Protein AF-A0A0Q9R157-F1 (afdb_monomer)

Nearest PDB structures (foldseek):
  3o9o-assembly1_B  TM=8.245E-01  e=7.446E-02  Streptococcus agalactiae NEM316
  6uuj-assembly3_H  TM=8.038E-01  e=4.217E+00  Mycobacterium tuberculosis H37Rv
  7qhm-assembly1_J  TM=5.658E-01  e=3.148E+00  Corynebacterium glutamicum ATCC 13032
  6ixe-assembly1_A  TM=4.023E-01  e=2.969E+00  Homo sapiens

Mean predicted aligned error: 8.17 Å

pLDDT: mean 87.09, std 17.95, range [39.09, 98.81]

Radius of gyration: 21.46 Å; Cα contacts (8 Å, |Δi|>4): 62; chains: 1; bounding box: 48×42×59 Å

Structure (mmCIF, N/CA/C/O backbone):
data_AF-A0A0Q9R157-F1
#
_entry.id   AF-A0A0Q9R157-F1
#
loop_
_atom_site.group_PDB
_atom_site.id
_atom_site.type_symbol
_atom_site.label_atom_id
_atom_site.label_alt_id
_atom_site.label_comp_id
_atom_site.label_asym_id
_atom_site.label_entity_id
_atom_site.label_seq_id
_atom_site.pdbx_PDB_ins_code
_atom_site.Cartn_x
_atom_site.Cartn_y
_atom_site.Cartn_z
_atom_site.occupancy
_atom_site.B_iso_or_equiv
_atom_site.auth_seq_id
_atom_site.auth_comp_id
_atom_site.auth_asym_id
_atom_site.auth_atom_id
_atom_site.pdbx_PDB_model_num
ATOM 1 N N . MET A 1 1 ? -11.110 36.273 2.686 1.00 40.06 1 MET A N 1
ATOM 2 C CA . MET A 1 1 ? -10.528 35.056 2.084 1.00 40.06 1 MET A CA 1
ATOM 3 C C . MET A 1 1 ? -10.819 33.925 3.057 1.00 40.06 1 MET A C 1
ATOM 5 O O . MET A 1 1 ? -10.286 33.934 4.157 1.00 40.06 1 MET A O 1
ATOM 9 N N . TYR A 1 2 ? -11.814 33.097 2.739 1.00 39.09 2 TYR A N 1
ATOM 10 C CA . TYR A 1 2 ? -12.373 32.086 3.638 1.00 39.09 2 TYR A CA 1
ATOM 11 C C . TYR A 1 2 ? -11.389 30.919 3.810 1.00 39.09 2 TYR A C 1
ATOM 13 O O . TYR A 1 2 ? -11.229 30.114 2.902 1.00 39.09 2 TYR A O 1
ATOM 21 N N . LEU A 1 3 ? -10.756 30.823 4.979 1.00 41.94 3 LEU A N 1
ATOM 22 C CA . LEU A 1 3 ? -10.182 29.583 5.509 1.00 41.94 3 LEU A CA 1
ATOM 23 C C . LEU A 1 3 ? -11.012 29.200 6.735 1.00 41.94 3 LEU A C 1
ATOM 25 O O . LEU A 1 3 ? -10.598 29.329 7.880 1.00 41.94 3 LEU A O 1
ATOM 29 N N . SER A 1 4 ? -12.253 28.820 6.460 1.00 52.62 4 SER A N 1
ATOM 30 C CA . SER A 1 4 ? -13.146 28.145 7.389 1.00 52.62 4 SER A CA 1
ATOM 31 C C . SER A 1 4 ? -13.687 26.931 6.645 1.00 52.62 4 SER A C 1
ATOM 33 O O . SER A 1 4 ? -14.010 27.045 5.464 1.00 52.62 4 SER A O 1
ATOM 35 N N . MET A 1 5 ? -13.794 25.811 7.360 1.00 42.81 5 MET A N 1
ATOM 36 C CA . MET A 1 5 ? -14.379 24.528 6.941 1.00 42.81 5 MET A CA 1
ATOM 37 C C . MET A 1 5 ? -13.412 23.465 6.398 1.00 42.81 5 MET A C 1
ATOM 39 O O . MET A 1 5 ? -13.548 22.973 5.284 1.00 42.81 5 MET A O 1
ATOM 43 N N . ALA A 1 6 ? -12.501 23.016 7.266 1.00 44.59 6 ALA A N 1
ATOM 44 C CA . ALA A 1 6 ? -12.111 21.599 7.317 1.00 44.59 6 ALA A CA 1
ATOM 45 C C . ALA A 1 6 ? -12.120 21.025 8.755 1.00 44.59 6 ALA A C 1
ATOM 47 O O . ALA A 1 6 ? -11.586 19.951 8.997 1.00 44.59 6 ALA A O 1
ATOM 48 N N . SER A 1 7 ? -12.771 21.702 9.711 1.00 46.25 7 SER A N 1
ATOM 49 C CA . SER A 1 7 ? -13.035 21.189 11.072 1.00 46.25 7 SER A CA 1
ATOM 50 C C . SER A 1 7 ? -14.418 20.529 11.167 1.00 46.25 7 SER A C 1
ATOM 52 O O . SER A 1 7 ? -15.143 20.742 12.131 1.00 46.25 7 SER A O 1
ATOM 54 N N . GLY A 1 8 ? -14.826 19.803 10.122 1.00 40.5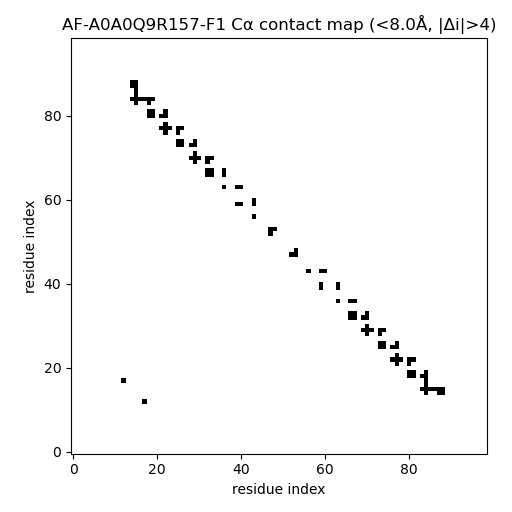9 8 GLY A N 1
ATOM 55 C CA . GLY A 1 8 ? -16.219 19.385 9.920 1.00 40.59 8 GLY A CA 1
ATOM 56 C C . GLY A 1 8 ? -16.470 17.882 9.818 1.00 40.59 8 GLY A C 1
ATOM 57 O O . GLY A 1 8 ? -17.535 17.516 9.343 1.00 40.59 8 GLY A O 1
ATOM 58 N N . LEU A 1 9 ? -15.522 17.020 10.209 1.00 43.94 9 LEU A N 1
ATOM 59 C CA . LEU A 1 9 ? -15.694 15.556 10.192 1.00 43.94 9 LEU A CA 1
ATOM 60 C C . LEU A 1 9 ? -14.959 14.843 11.345 1.00 43.94 9 LEU A C 1
ATOM 62 O O . LEU A 1 9 ? -14.591 13.680 11.214 1.00 43.94 9 LEU A O 1
ATOM 66 N N . ILE A 1 10 ? -14.782 15.489 12.504 1.00 50.25 10 ILE A N 1
ATOM 67 C CA . ILE A 1 10 ? -14.618 14.711 13.744 1.00 50.25 10 ILE A CA 1
ATOM 68 C C . ILE A 1 10 ? -16.032 14.299 14.151 1.00 50.25 10 ILE A C 1
ATOM 70 O O . ILE A 1 10 ? -16.651 14.878 15.035 1.00 50.25 10 ILE A O 1
ATOM 74 N N . CYS A 1 11 ? -16.592 13.351 13.402 1.00 44.94 11 CYS A N 1
ATOM 75 C CA . CYS A 1 11 ? -17.571 12.457 13.988 1.00 44.94 11 CYS A CA 1
ATOM 76 C C . CYS A 1 11 ? -16.846 11.824 15.183 1.00 44.94 11 CYS A C 1
ATOM 78 O O . CYS A 1 11 ? -15.709 11.377 15.015 1.00 44.94 11 CYS A O 1
ATOM 80 N N . GLU A 1 12 ? -17.426 11.895 16.381 1.00 62.50 12 GLU A N 1
ATOM 81 C CA . GLU A 1 12 ? -16.927 11.230 17.591 1.00 62.50 12 GLU A CA 1
ATOM 82 C C . GLU A 1 12 ? -17.002 9.714 17.380 1.00 62.50 12 GLU A C 1
ATOM 84 O O . GLU A 1 12 ? -17.882 9.026 17.883 1.00 62.50 12 GLU A O 1
ATOM 89 N N . GLN A 1 13 ? -16.133 9.200 16.520 1.00 71.06 13 GLN A N 1
ATOM 90 C CA . GLN A 1 13 ? -16.053 7.790 16.217 1.00 71.06 13 GLN A CA 1
ATOM 91 C C . GLN A 1 13 ? -15.344 7.126 17.395 1.00 71.06 13 GLN A C 1
ATOM 93 O O . GLN A 1 13 ? -14.283 7.597 17.821 1.00 71.06 13 GLN A O 1
ATOM 98 N N . GLU A 1 14 ? -15.933 6.050 17.921 1.00 84.94 14 GLU A N 1
ATOM 99 C CA . GLU A 1 14 ? -15.315 5.242 18.975 1.00 84.94 14 GLU A CA 1
ATOM 100 C C . GLU A 1 14 ? -13.863 4.916 18.570 1.00 84.94 14 GLU A C 1
ATOM 102 O O . GLU A 1 14 ? -13.623 4.519 17.418 1.00 84.94 14 GLU A O 1
ATOM 107 N N . PRO A 1 15 ? -12.873 5.085 19.466 1.00 90.00 15 PRO A N 1
ATOM 108 C CA . PRO A 1 15 ? -11.465 4.850 19.149 1.00 90.00 15 PRO A CA 1
ATOM 109 C C . PRO A 1 15 ? -11.210 3.486 18.493 1.00 90.00 15 PRO A C 1
ATOM 111 O O . PRO A 1 15 ? -10.378 3.374 17.586 1.00 90.00 15 PRO A O 1
ATOM 114 N N . SER A 1 16 ? -11.950 2.449 18.903 1.00 93.00 16 SER A N 1
ATOM 115 C CA . SER A 1 16 ? -11.870 1.123 18.289 1.00 93.00 16 SER A CA 1
ATOM 116 C C . SER A 1 16 ? -12.326 1.070 16.826 1.00 93.00 16 SER A C 1
ATOM 118 O O . SER A 1 16 ? -11.773 0.296 16.037 1.00 93.00 16 SER A O 1
ATOM 120 N N . GLU A 1 17 ? -13.311 1.876 16.435 1.00 93.19 17 GLU A N 1
ATOM 121 C CA . GLU A 1 17 ? -13.785 1.977 15.054 1.00 93.19 17 GLU A CA 1
ATOM 122 C C . GLU A 1 17 ? -12.804 2.767 14.191 1.00 93.19 17 GLU A C 1
ATOM 124 O O . GLU A 1 17 ? -12.428 2.295 13.115 1.00 93.19 17 GLU A O 1
ATOM 129 N N . ALA A 1 18 ? -12.293 3.890 14.703 1.00 93.38 18 ALA A N 1
ATOM 130 C CA . ALA A 1 18 ? -11.266 4.675 14.022 1.00 93.38 18 ALA A CA 1
ATOM 131 C C . ALA A 1 18 ? -10.006 3.836 13.725 1.00 93.38 18 ALA A C 1
ATOM 133 O O . ALA A 1 18 ? -9.464 3.882 12.617 1.00 93.38 18 ALA A O 1
ATOM 134 N N . ALA A 1 19 ? -9.569 3.003 14.678 1.00 94.69 19 ALA A N 1
ATOM 135 C CA . ALA A 1 19 ? -8.435 2.095 14.494 1.00 94.69 19 ALA A CA 1
ATOM 136 C C . ALA A 1 19 ? -8.687 1.041 13.396 1.00 94.69 19 ALA A C 1
ATOM 138 O O . ALA A 1 19 ? -7.808 0.776 12.570 1.00 94.69 19 ALA A O 1
ATOM 139 N N . ARG A 1 20 ? -9.897 0.463 13.340 1.00 95.31 20 ARG A N 1
ATOM 140 C CA . ARG A 1 20 ? -10.284 -0.494 12.285 1.00 95.31 20 ARG A CA 1
ATOM 141 C C . ARG A 1 20 ? -10.330 0.154 10.906 1.00 95.31 20 ARG A C 1
ATOM 143 O O . ARG A 1 20 ? -9.875 -0.446 9.929 1.00 95.31 20 ARG A O 1
ATOM 150 N N . ASP A 1 21 ? -10.865 1.364 10.812 1.00 96.25 21 ASP A N 1
ATOM 151 C CA . ASP A 1 21 ? -10.937 2.084 9.544 1.00 96.25 21 ASP A CA 1
ATOM 152 C C . ASP A 1 21 ? -9.550 2.476 9.045 1.00 96.25 21 ASP A C 1
ATOM 154 O O . ASP A 1 21 ? -9.246 2.283 7.864 1.00 96.25 21 ASP A O 1
ATOM 158 N N . PHE A 1 22 ? -8.661 2.904 9.940 1.00 96.75 22 PHE A N 1
ATOM 159 C CA . PHE A 1 22 ? -7.276 3.171 9.577 1.00 96.75 22 PHE A CA 1
ATOM 160 C C . PHE A 1 22 ? -6.535 1.899 9.132 1.00 96.75 22 PHE A C 1
ATOM 162 O O . PHE A 1 22 ? -5.854 1.912 8.105 1.00 96.75 22 PHE A O 1
ATOM 169 N N . ALA A 1 23 ? -6.737 0.759 9.807 1.00 98.12 23 ALA A N 1
ATOM 170 C CA . ALA A 1 23 ? -6.200 -0.532 9.365 1.00 98.12 23 ALA A CA 1
ATOM 171 C C . ALA A 1 23 ? -6.662 -0.901 7.942 1.00 98.12 23 ALA A 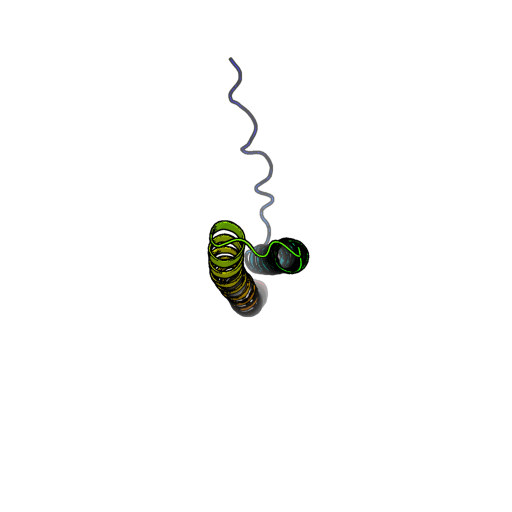C 1
ATOM 173 O O . ALA A 1 23 ? -5.874 -1.377 7.119 1.00 98.12 23 ALA A O 1
ATOM 174 N N . ARG A 1 24 ? -7.934 -0.644 7.613 1.00 98.12 24 ARG A N 1
ATOM 175 C CA . ARG A 1 24 ? -8.479 -0.848 6.263 1.00 98.12 24 ARG A CA 1
ATOM 176 C C . ARG A 1 24 ? -7.814 0.069 5.238 1.00 98.12 24 ARG A C 1
ATOM 178 O O . ARG A 1 24 ? -7.443 -0.397 4.163 1.00 98.12 24 ARG A O 1
ATOM 185 N N . GLN A 1 25 ? -7.632 1.347 5.570 1.00 98.38 25 GLN A N 1
ATOM 186 C CA . GLN A 1 25 ? -6.947 2.304 4.699 1.00 98.38 25 GLN A CA 1
ATOM 187 C C . GLN A 1 25 ? -5.505 1.874 4.417 1.00 98.38 25 GLN A C 1
ATOM 189 O O . GLN A 1 25 ? -5.092 1.882 3.261 1.00 98.38 25 GLN A O 1
ATOM 194 N N . LEU A 1 26 ? -4.761 1.426 5.431 1.00 98.50 26 LEU A N 1
ATOM 195 C CA . LEU A 1 26 ? -3.389 0.937 5.265 1.00 98.50 26 LEU A CA 1
ATOM 196 C C . LEU A 1 26 ? -3.302 -0.249 4.292 1.00 98.50 26 LEU A C 1
ATOM 198 O O . LEU A 1 26 ? -2.399 -0.288 3.458 1.00 98.50 26 LEU A O 1
ATOM 202 N N . ARG A 1 27 ? -4.268 -1.178 4.338 1.00 98.62 27 ARG A N 1
ATOM 203 C CA . ARG A 1 27 ? -4.354 -2.302 3.385 1.00 98.62 27 ARG A CA 1
ATOM 204 C C . ARG A 1 27 ? -4.578 -1.819 1.956 1.00 98.62 27 ARG A C 1
ATOM 206 O O . ARG A 1 27 ? -3.844 -2.226 1.064 1.00 98.62 27 ARG A O 1
ATOM 213 N N . LEU A 1 28 ? -5.513 -0.889 1.760 1.00 98.56 28 LEU A N 1
ATOM 214 C CA . LEU A 1 28 ? -5.762 -0.293 0.445 1.00 98.56 28 LEU A CA 1
ATOM 215 C C . LEU A 1 28 ? -4.518 0.424 -0.098 1.00 98.56 28 LEU A C 1
ATOM 217 O O . LEU A 1 28 ? -4.193 0.287 -1.275 1.00 98.56 28 LEU A O 1
ATOM 221 N N . GLN A 1 29 ? -3.787 1.153 0.751 1.00 98.62 29 GLN A N 1
ATOM 222 C CA . GLN A 1 29 ? -2.529 1.786 0.345 1.00 98.62 29 GLN A CA 1
ATOM 223 C C . GLN A 1 29 ? -1.456 0.748 -0.012 1.00 98.62 29 GLN A C 1
ATOM 225 O O . GLN A 1 29 ? -0.733 0.935 -0.989 1.00 98.62 29 GLN A O 1
ATOM 230 N N . ALA A 1 30 ? -1.366 -0.365 0.724 1.00 98.75 30 ALA A N 1
ATOM 231 C CA . ALA A 1 30 ? -0.445 -1.452 0.396 1.00 98.75 30 ALA A CA 1
ATOM 232 C C . ALA A 1 30 ? -0.740 -2.060 -0.985 1.00 98.75 30 ALA A C 1
ATOM 234 O O . ALA A 1 30 ? 0.190 -2.305 -1.754 1.00 98.75 30 ALA A O 1
ATOM 235 N N . ASP A 1 31 ? -2.018 -2.236 -1.326 1.00 98.62 31 ASP A N 1
ATOM 236 C CA . ASP A 1 31 ? -2.440 -2.759 -2.629 1.00 98.62 31 ASP A CA 1
ATOM 237 C C . ASP A 1 31 ? -2.111 -1.783 -3.771 1.00 98.62 31 ASP A C 1
ATOM 239 O O . ASP A 1 31 ? -1.645 -2.193 -4.835 1.00 98.62 31 ASP A O 1
ATOM 243 N N . VAL A 1 32 ? -2.259 -0.472 -3.541 1.00 98.44 32 VAL A N 1
ATOM 244 C CA . VAL A 1 32 ? -1.820 0.561 -4.495 1.00 98.44 32 VAL A CA 1
ATOM 245 C C . VAL A 1 32 ? -0.304 0.502 -4.713 1.00 98.44 32 VAL A C 1
ATOM 247 O O . VAL A 1 32 ? 0.157 0.573 -5.855 1.00 98.44 32 VAL A O 1
ATOM 250 N N . VAL A 1 33 ? 0.483 0.344 -3.644 1.00 98.50 33 VAL A N 1
ATOM 251 C CA . VAL A 1 33 ? 1.947 0.206 -3.738 1.00 98.50 33 VAL A CA 1
ATOM 252 C C . VAL A 1 33 ? 2.334 -1.043 -4.535 1.00 98.50 33 VAL A C 1
ATOM 254 O O . VAL A 1 33 ? 3.223 -0.968 -5.387 1.00 98.50 33 VAL A O 1
ATOM 257 N N . ASP A 1 34 ? 1.651 -2.169 -4.323 1.00 98.31 34 ASP A N 1
ATOM 258 C CA . ASP A 1 34 ? 1.879 -3.388 -5.105 1.00 98.31 34 ASP A CA 1
ATOM 259 C C . ASP A 1 34 ? 1.521 -3.207 -6.583 1.00 98.31 34 ASP A C 1
ATOM 261 O O . ASP A 1 34 ? 2.309 -3.597 -7.445 1.00 98.31 34 ASP A O 1
ATOM 265 N N . ALA A 1 35 ? 0.415 -2.529 -6.898 1.00 97.62 35 ALA A N 1
ATOM 266 C CA . ALA A 1 35 ? 0.048 -2.228 -8.281 1.00 97.62 35 ALA A CA 1
ATOM 267 C C . ALA A 1 35 ? 1.109 -1.360 -8.989 1.00 97.62 35 ALA A C 1
ATOM 269 O O . ALA A 1 35 ? 1.413 -1.561 -10.169 1.00 97.62 35 ALA A O 1
ATOM 270 N N . VAL A 1 36 ? 1.720 -0.400 -8.283 1.00 96.94 36 VAL A N 1
ATOM 271 C CA . VAL A 1 36 ? 2.852 0.380 -8.815 1.00 96.94 36 VAL A CA 1
ATOM 272 C C . VAL A 1 36 ? 4.075 -0.514 -9.028 1.00 96.94 36 VAL A C 1
ATOM 274 O O . VAL A 1 36 ? 4.713 -0.439 -10.081 1.00 96.94 36 VAL A O 1
ATOM 277 N N . ARG A 1 37 ? 4.389 -1.391 -8.067 1.00 96.88 37 ARG A N 1
ATOM 278 C CA . ARG A 1 37 ? 5.498 -2.348 -8.173 1.00 96.88 37 ARG A CA 1
ATOM 279 C C . ARG A 1 37 ? 5.342 -3.266 -9.388 1.00 96.88 37 ARG A C 1
ATOM 281 O O . ARG A 1 37 ? 6.302 -3.465 -10.127 1.00 96.88 37 ARG A O 1
ATOM 288 N N . GLU A 1 38 ? 4.146 -3.794 -9.626 1.00 95.38 38 GLU A N 1
ATOM 289 C CA . GLU A 1 38 ? 3.847 -4.649 -10.782 1.00 95.38 38 GLU A CA 1
ATOM 290 C C . GLU A 1 38 ? 4.093 -3.924 -12.110 1.00 95.38 38 GLU A C 1
ATOM 292 O O . GLU A 1 38 ? 4.720 -4.476 -13.018 1.00 95.38 38 GLU A O 1
ATOM 297 N N . ARG A 1 39 ? 3.700 -2.647 -12.204 1.00 95.00 39 ARG A N 1
ATOM 298 C CA . ARG A 1 39 ? 3.977 -1.808 -13.383 1.00 95.00 39 ARG A CA 1
ATOM 299 C C . ARG A 1 39 ? 5.475 -1.587 -13.606 1.00 95.00 39 ARG A C 1
ATOM 301 O O . ARG A 1 39 ? 5.918 -1.592 -14.756 1.00 95.00 39 ARG A O 1
ATOM 308 N N . LEU A 1 40 ? 6.274 -1.449 -12.542 1.00 93.94 40 LEU A N 1
ATOM 309 C CA . LEU A 1 40 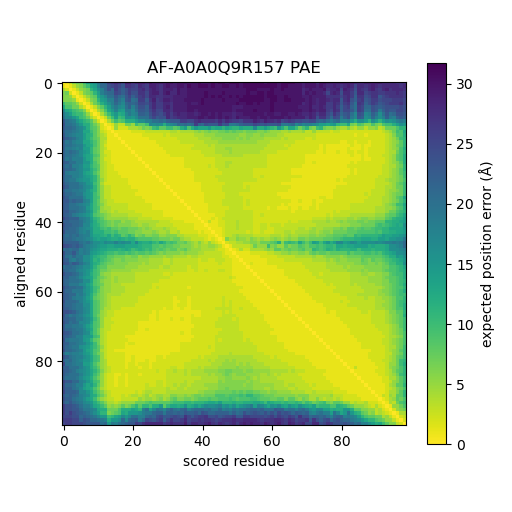? 7.740 -1.421 -12.671 1.00 93.94 40 LEU A CA 1
ATOM 310 C C . LEU A 1 40 ? 8.290 -2.750 -13.204 1.00 93.94 40 LEU A C 1
ATOM 312 O O . LEU A 1 40 ? 9.216 -2.741 -14.015 1.00 93.94 40 LEU A O 1
ATOM 316 N N . GLY A 1 41 ? 7.694 -3.880 -12.811 1.00 91.06 41 GLY A N 1
ATOM 317 C CA . GLY A 1 41 ? 8.030 -5.202 -13.344 1.00 91.06 41 GLY A CA 1
ATOM 318 C C . GLY A 1 41 ? 7.869 -5.281 -14.865 1.00 91.06 41 GLY A C 1
ATOM 319 O O . GLY A 1 41 ? 8.754 -5.794 -15.554 1.00 91.06 41 GLY A O 1
ATOM 320 N N . VAL A 1 42 ? 6.796 -4.689 -15.404 1.00 91.94 42 VAL A N 1
ATOM 321 C CA . VAL A 1 42 ? 6.584 -4.565 -16.857 1.00 91.94 42 VAL A CA 1
ATOM 322 C C . VAL A 1 42 ? 7.668 -3.692 -17.492 1.00 91.94 42 VAL A C 1
ATOM 324 O O . VAL A 1 42 ? 8.304 -4.124 -18.453 1.00 91.94 42 VAL A O 1
ATOM 327 N N . ALA A 1 43 ? 7.960 -2.514 -16.930 1.00 89.56 43 ALA A N 1
ATOM 328 C CA . ALA A 1 43 ? 9.012 -1.627 -17.442 1.00 89.56 43 ALA A CA 1
ATOM 329 C C . ALA A 1 43 ? 10.401 -2.298 -17.466 1.00 89.56 43 ALA A C 1
ATOM 331 O O . ALA A 1 43 ? 11.188 -2.084 -18.388 1.00 89.56 43 ALA A O 1
ATOM 332 N N . ARG A 1 44 ? 10.695 -3.164 -16.489 1.00 89.06 44 AR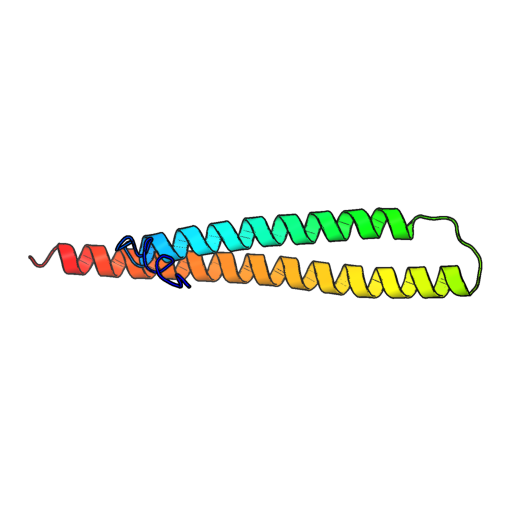G A N 1
ATOM 333 C CA . ARG A 1 44 ? 11.949 -3.929 -16.411 1.00 89.06 44 ARG A CA 1
ATOM 334 C C . ARG A 1 44 ? 12.105 -4.943 -17.550 1.00 89.06 44 ARG A C 1
ATOM 336 O O . ARG A 1 44 ? 13.236 -5.252 -17.922 1.00 89.06 44 ARG A O 1
ATOM 343 N N . SER A 1 45 ? 10.999 -5.452 -18.099 1.00 88.50 45 SER A N 1
ATOM 344 C CA . SER A 1 45 ? 11.004 -6.412 -19.215 1.00 88.50 45 SER A CA 1
ATOM 345 C C . SER A 1 45 ? 11.284 -5.787 -20.586 1.00 88.50 45 SER A C 1
ATOM 347 O O . SER A 1 45 ? 11.429 -6.512 -21.568 1.00 88.50 45 SER A O 1
ATOM 349 N N . ILE A 1 46 ? 11.411 -4.458 -20.670 1.00 89.56 46 ILE A N 1
ATOM 350 C CA . ILE A 1 46 ? 11.739 -3.777 -21.925 1.00 89.56 46 ILE A CA 1
ATOM 351 C C . ILE A 1 46 ? 13.139 -4.211 -22.393 1.00 89.56 46 ILE A C 1
ATOM 353 O O . ILE A 1 46 ? 14.135 -4.077 -21.671 1.00 89.56 46 ILE A O 1
ATOM 357 N N . GLY A 1 47 ? 13.205 -4.713 -23.630 1.00 86.88 47 GLY A N 1
ATOM 358 C CA . GLY A 1 47 ? 14.405 -5.222 -24.301 1.00 86.88 47 GLY A CA 1
ATOM 359 C C . GLY A 1 47 ? 15.401 -4.129 -24.696 1.00 86.88 47 GLY A C 1
ATOM 360 O O . GLY A 1 47 ? 15.697 -3.937 -25.869 1.00 86.88 47 GLY A O 1
ATOM 361 N N . TRP A 1 48 ? 15.908 -3.380 -23.716 1.00 91.06 48 TRP A N 1
ATOM 362 C CA . TRP A 1 48 ? 16.915 -2.344 -23.927 1.00 91.06 48 TRP A CA 1
ATOM 363 C C . TRP A 1 48 ? 18.312 -2.861 -23.561 1.00 91.06 48 TRP A C 1
ATOM 365 O O . TRP A 1 48 ? 18.664 -2.971 -22.386 1.00 91.06 48 TRP A O 1
ATOM 375 N N . GLU A 1 49 ? 19.125 -3.208 -24.558 1.00 91.69 49 GLU A N 1
ATOM 376 C CA . GLU A 1 49 ? 20.391 -3.941 -24.348 1.00 91.69 49 GLU A CA 1
ATOM 377 C C . GLU A 1 49 ? 21.641 -3.058 -24.167 1.00 91.69 49 GLU A C 1
ATOM 379 O O . GLU A 1 49 ? 22.750 -3.554 -23.956 1.00 91.69 49 GLU A O 1
ATOM 384 N N . SER A 1 50 ? 21.479 -1.735 -24.170 1.00 95.38 50 SER A N 1
ATOM 385 C CA . SER A 1 50 ? 22.585 -0.790 -23.972 1.00 95.38 50 SER A CA 1
ATOM 386 C C . SER A 1 50 ? 23.109 -0.776 -22.517 1.00 95.38 50 SER A C 1
ATOM 388 O O . SER A 1 50 ? 22.410 -1.227 -21.602 1.00 95.38 50 SER A O 1
ATOM 390 N N . PRO A 1 51 ? 24.306 -0.207 -22.249 1.00 94.94 51 PRO A N 1
ATOM 391 C CA . PRO A 1 51 ? 24.756 0.073 -20.881 1.00 94.94 51 PRO A CA 1
ATOM 392 C C . PRO A 1 51 ? 23.737 0.884 -20.064 1.00 94.94 51 PRO A C 1
ATOM 394 O O . PRO A 1 51 ? 23.484 0.558 -18.906 1.00 94.94 51 PRO A O 1
ATOM 397 N N . ALA A 1 52 ? 23.088 1.877 -20.682 1.00 93.38 52 ALA A N 1
ATOM 398 C CA . ALA A 1 52 ? 22.025 2.655 -20.046 1.00 93.38 52 ALA A CA 1
ATOM 399 C C . ALA A 1 52 ? 20.814 1.778 -19.682 1.00 93.38 52 ALA A C 1
ATOM 401 O O . ALA A 1 52 ? 20.286 1.890 -18.579 1.00 93.38 52 ALA A O 1
ATOM 402 N N . GLY A 1 53 ? 20.436 0.842 -20.558 1.00 95.31 53 GLY A N 1
ATOM 403 C CA . GLY A 1 53 ? 19.363 -0.120 -20.301 1.00 95.31 53 GLY A CA 1
ATOM 404 C C . GLY A 1 53 ? 19.674 -1.071 -19.143 1.00 95.31 53 GLY A C 1
ATOM 405 O O . GLY A 1 53 ? 18.805 -1.342 -18.314 1.00 95.31 53 GLY A O 1
ATOM 406 N N . ARG A 1 54 ? 20.927 -1.531 -19.018 1.00 94.00 54 ARG A N 1
ATOM 407 C CA . ARG A 1 54 ? 21.371 -2.341 -17.867 1.00 94.00 54 ARG A CA 1
ATOM 408 C C . ARG A 1 54 ? 21.304 -1.559 -16.553 1.00 94.00 54 ARG A C 1
ATOM 410 O O . ARG A 1 54 ? 20.759 -2.081 -15.583 1.00 94.00 54 ARG A O 1
ATOM 417 N N . ASN A 1 55 ? 21.784 -0.314 -16.541 1.00 95.25 55 ASN A N 1
ATOM 418 C CA . ASN A 1 55 ? 21.718 0.556 -15.361 1.00 95.25 55 ASN A CA 1
ATOM 419 C C . ASN A 1 55 ? 20.268 0.857 -14.963 1.00 95.25 55 ASN A C 1
ATOM 421 O O . ASN A 1 55 ? 19.920 0.787 -13.787 1.00 95.25 55 ASN A O 1
ATOM 425 N N . PHE A 1 56 ? 19.405 1.127 -15.943 1.00 94.38 56 PHE A N 1
ATOM 426 C CA . PHE A 1 56 ? 17.985 1.353 -15.704 1.00 94.38 56 PHE A CA 1
ATOM 427 C C . PHE A 1 56 ? 17.302 0.114 -15.111 1.00 94.38 56 PHE A C 1
ATOM 429 O O . PHE A 1 56 ? 16.580 0.233 -14.126 1.00 94.38 56 PHE A O 1
ATOM 436 N N . ARG A 1 57 ? 17.580 -1.094 -15.628 1.00 94.62 57 ARG A N 1
ATOM 437 C CA . ARG A 1 57 ? 17.068 -2.341 -15.032 1.00 94.62 57 ARG A CA 1
ATOM 438 C C . ARG A 1 57 ? 17.541 -2.542 -13.593 1.00 94.62 57 ARG A C 1
ATOM 440 O O . ARG A 1 57 ? 16.727 -2.917 -12.755 1.00 94.62 57 ARG A O 1
ATOM 447 N N . ALA A 1 58 ? 18.814 -2.278 -13.299 1.00 93.69 58 ALA A N 1
ATOM 448 C CA . ALA A 1 58 ? 19.341 -2.366 -11.935 1.00 93.69 58 ALA A CA 1
ATOM 449 C C . ALA A 1 58 ? 18.619 -1.392 -10.987 1.00 93.69 58 ALA A C 1
ATOM 451 O O . ALA A 1 58 ? 18.158 -1.799 -9.922 1.00 93.69 58 ALA A O 1
ATOM 452 N N . TYR A 1 59 ? 18.429 -0.144 -11.422 1.00 95.19 59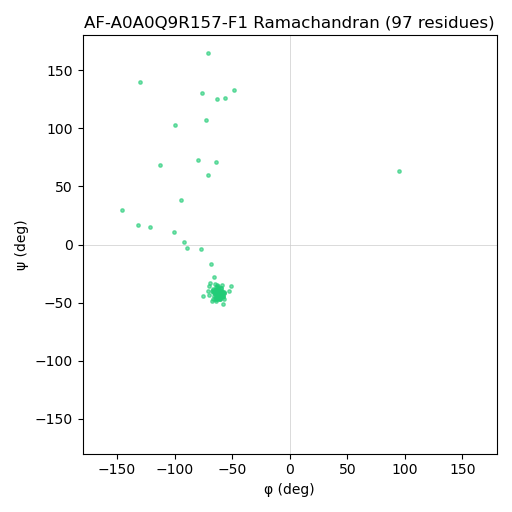 TYR A N 1
ATOM 453 C CA . TYR A 1 59 ? 17.646 0.852 -10.690 1.00 95.19 59 TYR A CA 1
ATOM 454 C C . TYR A 1 59 ? 16.202 0.389 -10.445 1.00 95.19 59 TYR A C 1
ATOM 456 O O . TYR A 1 59 ? 15.699 0.492 -9.328 1.00 95.19 59 TYR A O 1
ATOM 464 N N . LEU A 1 60 ? 15.528 -0.166 -11.458 1.00 95.75 60 LEU A N 1
ATOM 465 C CA . LEU A 1 60 ? 14.163 -0.673 -11.302 1.00 95.75 60 LEU A CA 1
ATOM 466 C C . LEU A 1 60 ? 14.078 -1.828 -10.295 1.00 95.75 60 LEU A C 1
ATOM 468 O O . LEU A 1 60 ? 13.133 -1.858 -9.515 1.00 95.75 60 LEU A O 1
ATOM 472 N N . ILE A 1 61 ? 15.058 -2.738 -10.268 1.00 94.69 61 ILE A N 1
ATOM 473 C CA . ILE A 1 61 ? 15.120 -3.840 -9.288 1.00 94.69 61 ILE A CA 1
ATOM 474 C C . ILE A 1 61 ? 15.244 -3.300 -7.857 1.00 94.69 61 ILE A C 1
ATOM 476 O O . ILE A 1 61 ? 14.547 -3.765 -6.950 1.00 94.69 61 ILE A O 1
ATOM 480 N N . GLU A 1 62 ? 16.100 -2.298 -7.648 1.00 96.75 62 GLU A N 1
ATOM 481 C CA . GLU A 1 62 ? 16.254 -1.637 -6.349 1.00 96.75 62 GLU A CA 1
ATOM 482 C C . GLU A 1 62 ? 14.929 -1.000 -5.900 1.00 96.75 62 GLU A C 1
ATOM 484 O O . GLU A 1 62 ? 14.465 -1.223 -4.779 1.00 96.75 62 GLU A O 1
ATOM 489 N N . ARG A 1 63 ? 14.260 -0.266 -6.800 1.00 97.31 63 ARG A N 1
ATOM 490 C CA . ARG A 1 63 ? 12.970 0.375 -6.500 1.00 97.31 63 ARG A CA 1
ATOM 491 C C . ARG A 1 63 ? 11.862 -0.640 -6.248 1.00 97.31 63 ARG A C 1
ATOM 493 O O . ARG A 1 63 ? 11.088 -0.457 -5.314 1.00 97.31 63 ARG A O 1
ATOM 500 N N . GLU A 1 64 ? 11.806 -1.721 -7.020 1.00 96.69 64 GLU A N 1
ATOM 501 C CA . GLU A 1 64 ? 10.851 -2.816 -6.823 1.00 96.69 64 GLU A CA 1
ATOM 502 C C . GLU A 1 64 ? 11.002 -3.445 -5.430 1.00 96.69 64 GLU A C 1
ATOM 504 O O . GLU A 1 64 ? 10.007 -3.717 -4.753 1.00 96.69 64 GLU A O 1
ATOM 509 N N . THR A 1 65 ? 12.248 -3.616 -4.979 1.00 96.62 65 THR A N 1
ATOM 510 C CA . THR A 1 65 ? 12.568 -4.109 -3.633 1.00 96.62 65 THR A CA 1
ATOM 511 C C . THR A 1 65 ? 12.082 -3.132 -2.563 1.00 96.62 65 THR A C 1
ATOM 513 O O . THR A 1 65 ? 11.397 -3.543 -1.629 1.00 96.62 65 THR A O 1
ATOM 516 N N . GLY A 1 66 ? 12.351 -1.834 -2.729 1.00 97.69 66 GLY A N 1
ATOM 517 C CA . GLY A 1 66 ? 11.872 -0.796 -1.812 1.00 97.69 66 GLY A CA 1
ATOM 518 C C . GLY A 1 66 ? 10.344 -0.744 -1.701 1.00 97.69 66 GLY A C 1
ATOM 519 O O . GLY A 1 66 ? 9.808 -0.701 -0.594 1.00 97.69 66 GLY A O 1
ATOM 520 N N . LEU A 1 67 ? 9.628 -0.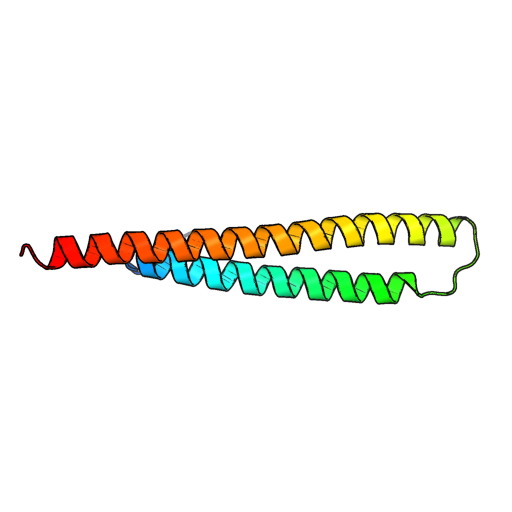816 -2.829 1.00 98.19 67 LEU A N 1
ATOM 521 C CA . LEU A 1 67 ? 8.160 -0.833 -2.840 1.00 98.19 67 LEU A CA 1
ATOM 522 C C . LEU A 1 67 ? 7.592 -2.102 -2.202 1.00 98.19 67 LEU A C 1
ATOM 524 O O . LEU A 1 67 ? 6.612 -2.031 -1.464 1.00 98.19 67 LEU A O 1
ATOM 528 N N . ARG A 1 68 ? 8.220 -3.262 -2.434 1.00 98.00 68 ARG A N 1
ATOM 529 C CA . ARG A 1 68 ? 7.844 -4.504 -1.750 1.00 98.00 68 ARG A CA 1
ATOM 530 C C . ARG A 1 68 ? 7.950 -4.335 -0.236 1.00 98.00 68 ARG A C 1
ATOM 532 O O . ARG A 1 68 ? 6.965 -4.594 0.449 1.00 98.00 68 ARG A O 1
ATOM 539 N N . SER A 1 69 ? 9.082 -3.851 0.270 1.00 98.44 69 SER A N 1
ATOM 540 C CA . SER A 1 69 ? 9.263 -3.614 1.707 1.00 98.44 69 SER A CA 1
ATOM 541 C C . SER A 1 69 ? 8.227 -2.634 2.262 1.00 98.44 69 SER A C 1
ATOM 543 O O . SER A 1 69 ? 7.627 -2.903 3.298 1.00 98.44 69 SER A O 1
ATOM 545 N N . ALA A 1 70 ? 7.940 -1.542 1.548 1.00 98.56 70 ALA A N 1
ATOM 546 C CA . ALA A 1 70 ? 6.915 -0.581 1.956 1.00 98.56 70 ALA A CA 1
ATOM 547 C C . ALA A 1 70 ? 5.513 -1.214 2.041 1.00 98.56 70 ALA A C 1
ATOM 549 O O . ALA A 1 70 ? 4.809 -1.016 3.028 1.00 98.56 70 ALA A O 1
ATOM 550 N N . SER A 1 71 ? 5.118 -2.019 1.047 1.00 98.69 71 SER A N 1
ATOM 551 C CA . SER A 1 71 ? 3.822 -2.717 1.053 1.00 98.69 71 SER A CA 1
ATOM 552 C C . SER A 1 71 ? 3.686 -3.705 2.220 1.00 98.69 71 SER A C 1
ATOM 554 O O . SER A 1 71 ? 2.604 -3.846 2.786 1.00 98.69 71 SER A O 1
ATOM 556 N N . VAL A 1 72 ? 4.781 -4.369 2.611 1.00 98.69 72 VAL A N 1
ATOM 557 C CA . VAL A 1 72 ? 4.813 -5.282 3.764 1.00 98.69 72 VAL A CA 1
ATOM 558 C C . VAL A 1 72 ? 4.624 -4.498 5.060 1.00 98.69 72 VAL A C 1
ATOM 560 O O . VAL A 1 72 ? 3.725 -4.827 5.829 1.00 98.69 72 VAL A O 1
ATOM 563 N N . LEU A 1 73 ? 5.372 -3.408 5.251 1.00 98.75 73 LEU A N 1
ATOM 564 C CA . LEU A 1 73 ? 5.263 -2.560 6.443 1.00 98.75 73 LEU A CA 1
ATOM 565 C C . LEU A 1 73 ? 3.860 -1.957 6.611 1.00 98.75 73 LEU A C 1
ATOM 567 O O . LEU A 1 73 ? 3.351 -1.880 7.725 1.00 98.75 73 LEU A O 1
ATOM 571 N N . LEU A 1 74 ? 3.199 -1.570 5.514 1.00 98.81 74 LEU A N 1
ATOM 572 C CA . LEU A 1 74 ? 1.810 -1.094 5.557 1.00 98.81 74 LEU A CA 1
ATOM 573 C C . LEU A 1 74 ? 0.842 -2.184 6.039 1.00 98.81 74 LEU A C 1
ATOM 575 O O . LEU A 1 74 ? -0.069 -1.905 6.818 1.00 98.81 74 LEU A O 1
ATOM 579 N N . ARG A 1 75 ? 1.042 -3.434 5.606 1.00 98.69 75 ARG A N 1
ATOM 580 C CA . ARG A 1 75 ? 0.214 -4.570 6.038 1.00 98.69 75 ARG A CA 1
ATOM 581 C C . ARG A 1 75 ? 0.472 -4.949 7.489 1.00 98.69 75 ARG A C 1
ATOM 583 O O . ARG A 1 75 ? -0.484 -5.216 8.210 1.00 98.69 75 ARG A O 1
ATOM 590 N N . GLU A 1 76 ? 1.725 -4.925 7.927 1.00 98.62 76 GLU A N 1
ATOM 591 C CA . GLU A 1 76 ? 2.088 -5.130 9.332 1.00 98.62 76 GLU A CA 1
ATOM 592 C C . GLU A 1 76 ? 1.459 -4.052 10.220 1.00 98.62 76 GLU A C 1
ATOM 594 O O . GLU A 1 76 ? 0.788 -4.377 11.199 1.00 98.62 76 GLU A O 1
ATOM 599 N N . ALA A 1 77 ? 1.561 -2.781 9.820 1.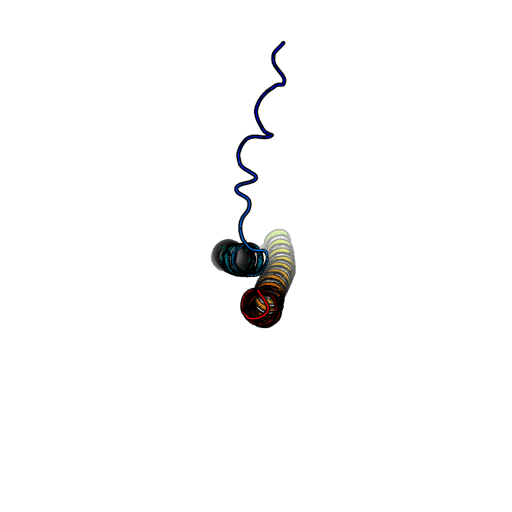00 98.50 77 ALA A N 1
ATOM 600 C CA . ALA A 1 77 ? 0.909 -1.679 10.517 1.00 98.50 77 ALA A CA 1
ATOM 601 C C . ALA A 1 77 ? -0.617 -1.862 10.580 1.00 98.50 77 ALA A C 1
ATOM 603 O O . ALA A 1 77 ? -1.214 -1.632 11.630 1.00 98.50 77 ALA A O 1
ATOM 604 N N . ALA A 1 78 ? -1.256 -2.332 9.502 1.00 98.50 78 ALA A N 1
ATOM 605 C CA . ALA A 1 78 ? -2.689 -2.628 9.502 1.00 98.50 78 ALA A CA 1
ATOM 606 C C . ALA A 1 78 ? -3.066 -3.726 10.510 1.00 98.50 78 ALA A C 1
ATOM 608 O O . ALA A 1 78 ? -4.061 -3.590 11.219 1.00 98.50 78 ALA A O 1
ATOM 609 N N . VAL A 1 79 ? -2.269 -4.797 10.599 1.00 98.44 79 VAL A N 1
ATOM 610 C CA . VAL A 1 79 ? -2.469 -5.868 11.590 1.00 98.44 79 VAL A CA 1
ATOM 611 C C . VAL A 1 79 ? -2.330 -5.322 13.011 1.00 98.44 79 VAL A C 1
ATOM 613 O O . VAL A 1 79 ? -3.186 -5.592 13.853 1.00 98.44 79 VAL A O 1
ATOM 616 N N . SER A 1 80 ? -1.305 -4.509 13.279 1.00 97.88 80 SER A N 1
ATOM 617 C CA . SER A 1 80 ? -1.129 -3.875 14.589 1.00 97.88 80 SER A CA 1
ATOM 618 C C . SER A 1 80 ? -2.298 -2.952 14.946 1.00 97.88 80 SER A C 1
ATOM 620 O O . SER A 1 80 ? -2.809 -3.027 16.061 1.00 97.88 80 SER A O 1
ATOM 622 N N . MET A 1 81 ? -2.765 -2.127 14.003 1.00 96.88 81 MET A N 1
ATOM 623 C CA . MET A 1 81 ? -3.908 -1.227 14.211 1.00 96.88 81 MET A CA 1
ATOM 624 C C . MET A 1 81 ? -5.205 -1.984 14.500 1.00 96.88 81 MET A C 1
ATOM 626 O O . MET A 1 81 ? -5.964 -1.585 15.380 1.00 96.88 81 MET A O 1
ATOM 630 N N . GLU A 1 82 ? -5.447 -3.107 13.827 1.00 96.38 82 GLU A N 1
ATOM 631 C CA . GLU A 1 82 ? -6.603 -3.955 14.120 1.00 96.38 82 GLU A CA 1
ATOM 632 C C . GLU A 1 82 ? -6.506 -4.598 15.509 1.00 96.38 82 GLU A C 1
ATOM 634 O O . GLU A 1 82 ? -7.490 -4.603 16.251 1.00 96.38 82 GLU A O 1
ATOM 639 N N . GLY A 1 83 ? -5.311 -5.054 15.903 1.00 96.56 83 GLY A N 1
ATOM 640 C CA . GLY A 1 83 ? -5.045 -5.533 17.261 1.00 96.56 83 GLY A CA 1
ATOM 641 C C . GLY A 1 83 ? -5.341 -4.471 18.326 1.00 96.56 83 GLY A C 1
ATOM 642 O O . GLY A 1 83 ? -6.016 -4.760 19.316 1.00 96.56 83 GLY A O 1
ATOM 643 N N . TYR A 1 84 ? -4.922 -3.223 18.095 1.00 94.94 84 TYR A N 1
ATOM 644 C CA . TYR A 1 84 ? -5.256 -2.104 18.980 1.00 94.94 84 TYR A CA 1
ATOM 645 C C . TYR A 1 84 ? -6.755 -1.802 19.005 1.00 94.94 84 TYR A C 1
ATOM 647 O O . TYR A 1 84 ? -7.312 -1.613 20.083 1.00 94.94 84 TYR A O 1
ATOM 655 N N . GLY A 1 85 ? -7.431 -1.822 17.854 1.00 95.06 85 GLY A N 1
ATOM 656 C CA . GLY A 1 85 ? -8.881 -1.634 17.786 1.00 95.06 85 GLY A CA 1
ATOM 657 C C . GLY A 1 85 ? -9.656 -2.691 18.581 1.00 95.06 85 GLY A C 1
ATOM 658 O O . GLY A 1 85 ? -10.639 -2.372 19.245 1.00 95.06 85 GLY A O 1
ATOM 659 N N . VAL A 1 86 ? -9.200 -3.948 18.579 1.00 95.44 86 VAL A N 1
ATOM 660 C CA . VAL A 1 86 ? -9.788 -5.008 19.417 1.00 95.44 86 VAL A CA 1
ATOM 661 C C . VAL A 1 86 ? -9.595 -4.709 20.906 1.00 95.44 86 VAL A C 1
ATOM 663 O O . VAL A 1 86 ? -10.564 -4.788 21.661 1.00 95.44 86 VAL A O 1
ATOM 666 N N . ALA A 1 87 ? -8.384 -4.331 21.322 1.00 94.25 87 ALA A N 1
ATOM 667 C CA . ALA A 1 87 ? -8.091 -4.001 22.717 1.00 94.25 87 ALA A CA 1
ATOM 668 C C . ALA A 1 87 ? -8.913 -2.799 23.217 1.00 94.25 87 ALA A C 1
ATOM 670 O O . ALA A 1 87 ? -9.475 -2.851 24.311 1.00 94.25 87 ALA A O 1
ATOM 671 N N . LEU A 1 88 ? -9.044 -1.753 22.393 1.00 94.31 88 LEU A N 1
ATOM 672 C CA . LEU A 1 88 ? -9.877 -0.587 22.695 1.00 94.31 88 LEU A CA 1
ATOM 673 C C . LEU A 1 88 ? -11.338 -0.987 22.884 1.00 94.31 88 LEU A C 1
ATOM 675 O O . LEU A 1 88 ? -11.925 -0.652 23.908 1.00 94.31 88 LEU A O 1
ATOM 679 N N . ARG A 1 89 ? -11.891 -1.812 21.985 1.00 93.94 89 ARG A N 1
ATOM 680 C CA . ARG A 1 89 ? -13.288 -2.252 22.098 1.00 93.94 89 ARG A CA 1
ATOM 681 C C . ARG A 1 89 ? -13.566 -3.073 23.354 1.00 93.94 89 ARG A C 1
ATOM 683 O O . ARG A 1 89 ? -14.647 -2.979 23.935 1.00 93.94 89 ARG A O 1
ATOM 690 N N . MET A 1 90 ? -12.604 -3.883 23.793 1.00 92.56 90 MET A N 1
ATOM 691 C CA . MET A 1 90 ? -12.709 -4.593 25.072 1.00 92.56 90 MET A CA 1
ATOM 692 C C . MET A 1 90 ? -12.755 -3.615 26.257 1.00 92.56 90 MET A C 1
ATOM 694 O O . MET A 1 90 ? -13.540 -3.812 27.183 1.00 92.56 90 MET A O 1
ATOM 698 N N . GLY A 1 91 ? -11.972 -2.533 26.214 1.00 91.00 91 GLY A N 1
ATOM 699 C CA . GLY A 1 91 ? -12.022 -1.464 27.216 1.00 91.00 91 GLY A CA 1
ATOM 700 C C . GLY A 1 91 ? -13.339 -0.679 27.196 1.00 91.00 91 GLY A C 1
ATOM 701 O O . GLY A 1 91 ? -13.959 -0.498 28.243 1.00 91.00 91 GLY A O 1
ATOM 702 N N . GLU A 1 92 ? -13.801 -0.279 26.009 1.00 90.19 92 GLU A N 1
ATOM 703 C CA . GLU A 1 92 ? -15.063 0.449 25.787 1.00 90.19 92 GLU A CA 1
ATOM 704 C C . GLU A 1 92 ? -16.267 -0.342 26.337 1.00 90.19 92 GLU A C 1
ATOM 706 O O . GLU A 1 92 ? -17.078 0.182 27.099 1.00 90.19 92 GLU A O 1
ATOM 711 N N . THR A 1 93 ? -16.342 -1.644 26.038 1.00 88.81 93 THR A N 1
ATOM 712 C CA . THR A 1 93 ? -17.430 -2.525 26.513 1.00 88.81 93 THR A CA 1
ATOM 713 C C . THR A 1 93 ? -17.393 -2.796 28.020 1.00 88.81 93 THR A C 1
ATOM 715 O O . THR A 1 93 ? -18.449 -2.921 28.648 1.00 88.81 93 THR A O 1
ATOM 718 N N . THR A 1 94 ? -16.199 -2.852 28.618 1.00 84.06 94 THR A N 1
ATOM 719 C CA . THR A 1 94 ? -16.031 -3.036 30.069 1.00 84.06 94 THR A CA 1
ATOM 720 C C . THR A 1 94 ? -16.478 -1.793 30.839 1.00 84.06 94 THR A C 1
ATOM 722 O O . THR A 1 94 ? -17.210 -1.914 31.819 1.00 84.06 94 THR A O 1
ATOM 725 N N . ASN A 1 95 ? -16.107 -0.598 30.369 1.00 71.62 95 ASN A N 1
ATOM 726 C CA . ASN A 1 95 ? -16.498 0.666 31.000 1.00 71.62 95 ASN A CA 1
ATOM 727 C C . ASN A 1 95 ? -17.994 0.972 30.820 1.00 71.62 95 ASN A C 1
ATOM 729 O O . ASN A 1 95 ? -18.630 1.469 31.744 1.00 71.62 95 ASN A O 1
ATOM 733 N N . GLY A 1 96 ? -18.576 0.625 29.667 1.00 62.19 96 GLY A N 1
ATOM 734 C CA . GLY A 1 96 ? -20.010 0.796 29.411 1.00 62.19 96 GLY A CA 1
ATOM 735 C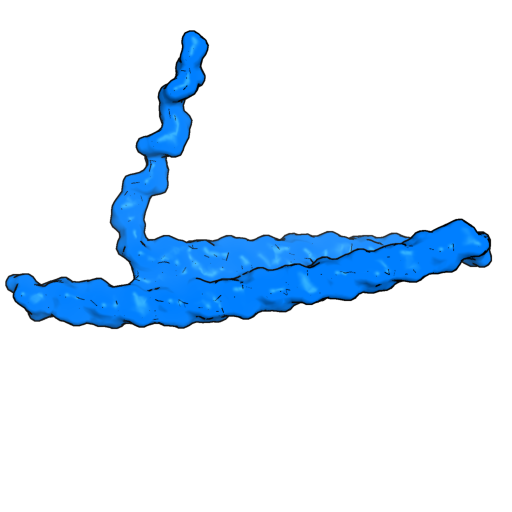 C . GLY A 1 96 ? -20.922 -0.119 30.240 1.00 62.19 96 GLY A C 1
ATOM 736 O O . GLY A 1 96 ? -22.105 0.168 30.359 1.00 62.19 96 GLY A O 1
ATOM 737 N N . SER A 1 97 ? -20.391 -1.196 30.835 1.00 58.75 97 SER A N 1
ATOM 738 C CA . SER A 1 97 ? -21.152 -2.106 31.712 1.00 58.75 97 SER A CA 1
ATOM 739 C C . SER A 1 97 ? -21.151 -1.690 33.192 1.00 58.75 97 SER A C 1
ATOM 741 O O . SER A 1 97 ? -21.762 -2.374 34.011 1.00 58.75 97 SER A O 1
ATOM 743 N N . GLN A 1 98 ? -20.440 -0.617 33.561 1.00 53.12 98 GLN A N 1
ATOM 744 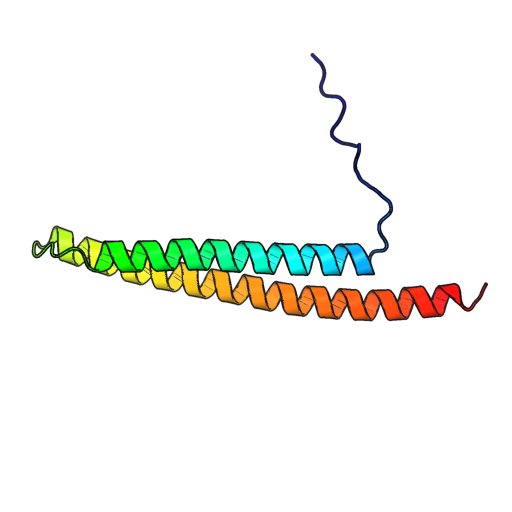C CA . GLN A 1 98 ? -20.355 -0.109 34.941 1.00 53.12 98 GLN A CA 1
ATOM 745 C C . GLN A 1 98 ? -21.257 1.111 35.213 1.00 53.12 98 GLN A C 1
ATOM 747 O O . GLN A 1 98 ? -21.137 1.727 36.274 1.00 53.12 98 GLN A O 1
ATOM 752 N N . ILE A 1 99 ? -22.157 1.448 34.283 1.00 46.75 99 ILE A N 1
ATOM 753 C CA . ILE A 1 99 ? -23.169 2.513 34.393 1.00 46.75 99 ILE A CA 1
ATOM 754 C C . ILE A 1 99 ? -24.553 1.867 34.330 1.00 46.75 99 ILE A C 1
ATOM 756 O O . ILE A 1 99 ? -25.434 2.298 35.106 1.00 46.75 99 ILE A O 1
#

Foldseek 3Di:
DDPDDPVPPPPVDQLLVVLLVLLVVLLVVLVVLVVVLVVLVVVLPPPDPDPVNVVSNVVSVVVSVVSNVSSVVSNVSSVVSNVVSVVSVVVVVVVVVVD

Solvent-accessible surface area (backbone atoms only — not comparable to full-atom values): 5432 Å² total; per-residue (Å²): 134,89,89,76,85,85,88,78,74,83,66,90,61,55,68,27,55,52,26,41,52,49,18,51,49,31,42,55,51,18,53,53,39,47,56,53,35,53,53,48,55,55,63,54,67,56,91,50,87,48,74,67,35,52,52,51,40,52,53,48,53,55,50,41,51,53,37,52,53,51,27,50,53,29,42,52,50,16,55,52,29,38,53,49,14,52,54,42,43,55,49,53,55,56,59,66,72,76,115

Secondary structure (DSSP, 8-state):
-----SS-------HHHHHHHHHHHHHHHHHHHHHHHHHHHHHHTS---SHHHHHHHHHHHHHHHHHHHHHHHHHHHHHHHHHHHHHHHHHHHHHHTT-

Sequence (99 aa):
MYLSMASGLICEQEPSEAARDFARQLRLQADVVDAVRERLGVARSIGWESPAGRNFRAYLIERETGLRSASVLLREAAVSMEGYGVALRMGETTNGSQI